Protein AF-A0A4R3G1M3-F1 (afdb_monomer)

pLDDT: mean 77.94, std 16.9, range [40.97, 98.38]

Solvent-accessible surface area (backbone atoms only — not comparable to full-atom values): 8478 Å² total; per-residue (Å²): 133,85,73,94,60,64,74,93,34,49,39,92,95,51,67,74,61,81,88,88,71,48,20,65,37,76,33,52,59,69,39,50,60,64,43,29,73,41,96,75,22,74,41,30,77,61,34,46,38,26,33,37,43,44,68,84,76,73,78,58,72,84,75,57,60,82,83,59,63,38,66,87,42,45,35,77,56,86,56,64,66,59,57,51,51,52,38,52,52,28,47,76,52,60,20,45,37,69,54,52,38,45,42,11,3,63,10,35,88,90,41,67,24,72,51,46,72,67,55,29,47,75,27,32,53,22,77,45,69,39,50,62,87,78,43,63,45,60,75,72,78,79,89,78,134

Mean predicted aligned error: 10.08 Å

Radius of gyration: 18.19 Å; Cα contacts (8 Å, |Δi|>4): 211; chains: 1; bounding box: 56×34×42 Å

Structure (mmCIF, N/CA/C/O backbone):
data_AF-A0A4R3G1M3-F1
#
_entry.id   AF-A0A4R3G1M3-F1
#
loop_
_atom_site.group_PDB
_atom_site.id
_atom_site.type_symbol
_atom_site.label_atom_id
_atom_site.label_alt_id
_atom_site.label_comp_id
_atom_site.label_asym_id
_atom_site.label_entity_id
_atom_site.label_seq_id
_atom_site.pdbx_PDB_ins_code
_atom_site.Cartn_x
_atom_site.Cartn_y
_atom_site.Cartn_z
_atom_site.occupancy
_atom_site.B_iso_or_equiv
_atom_site.auth_seq_id
_atom_site.auth_comp_id
_atom_site.auth_asym_id
_atom_site.auth_atom_id
_atom_site.pdbx_PDB_model_num
ATOM 1 N N . MET A 1 1 ? -23.799 14.923 -13.498 1.00 46.97 1 MET A N 1
ATOM 2 C CA . MET A 1 1 ? -22.856 14.636 -12.396 1.00 46.97 1 MET A CA 1
ATOM 3 C C . MET A 1 1 ? -23.577 13.695 -11.441 1.00 46.97 1 MET A C 1
ATOM 5 O O . MET A 1 1 ? -24.643 14.071 -10.975 1.00 46.97 1 MET A O 1
ATOM 9 N N . MET A 1 2 ? -23.104 12.456 -11.259 1.00 51.66 2 MET A N 1
ATOM 10 C CA . MET A 1 2 ? -23.705 11.521 -10.291 1.00 51.66 2 MET A CA 1
ATOM 11 C C . MET A 1 2 ? -23.488 12.069 -8.881 1.00 51.66 2 MET A C 1
ATOM 13 O O . MET A 1 2 ? -22.391 12.523 -8.573 1.00 51.66 2 MET A O 1
ATOM 17 N N . GLN A 1 3 ? -24.525 12.052 -8.047 1.00 59.56 3 GLN A N 1
ATOM 18 C CA . GLN A 1 3 ? -24.411 12.393 -6.634 1.00 59.56 3 GLN A CA 1
ATOM 19 C C . GLN A 1 3 ? -23.859 11.158 -5.903 1.00 59.56 3 GLN A C 1
ATOM 21 O O . GLN A 1 3 ? -24.592 10.184 -5.762 1.00 59.56 3 GLN A O 1
ATOM 26 N N . PRO A 1 4 ? -22.591 11.154 -5.442 1.00 63.00 4 PRO A N 1
ATOM 27 C CA . PRO A 1 4 ? -21.973 9.964 -4.842 1.00 63.00 4 PRO A CA 1
ATOM 28 C C . PRO A 1 4 ? -22.506 9.659 -3.432 1.00 63.00 4 PRO A C 1
ATOM 30 O O . PRO A 1 4 ? -22.091 8.698 -2.796 1.00 63.00 4 PRO A O 1
ATOM 33 N N . ARG A 1 5 ? -23.402 10.507 -2.918 1.00 66.12 5 ARG A N 1
ATOM 34 C CA . ARG A 1 5 ? -24.018 10.403 -1.596 1.00 66.12 5 ARG A CA 1
ATOM 35 C C . ARG A 1 5 ? -25.438 9.867 -1.757 1.00 66.12 5 ARG A C 1
ATOM 37 O O . ARG A 1 5 ? -26.193 10.450 -2.532 1.00 66.12 5 ARG A O 1
ATOM 44 N N . CYS A 1 6 ? -25.805 8.848 -0.978 1.00 67.50 6 CYS A N 1
ATOM 45 C CA . CYS A 1 6 ? -27.189 8.380 -0.820 1.00 67.50 6 CYS A CA 1
ATOM 46 C C . CYS A 1 6 ? -28.095 9.574 -0.453 1.00 67.50 6 CYS A C 1
ATOM 48 O O . CYS A 1 6 ? -27.927 10.119 0.645 1.00 67.50 6 CYS A O 1
ATOM 50 N N . PRO A 1 7 ? -28.977 10.040 -1.363 1.00 69.44 7 PRO A N 1
ATOM 51 C CA . PRO A 1 7 ? -29.785 11.245 -1.159 1.00 69.44 7 PRO A CA 1
ATOM 52 C C . PRO A 1 7 ? -30.624 11.203 0.122 1.00 69.44 7 PRO A C 1
ATOM 54 O O . PRO A 1 7 ? -30.772 12.219 0.797 1.00 69.44 7 PRO A O 1
ATOM 57 N N . GLU 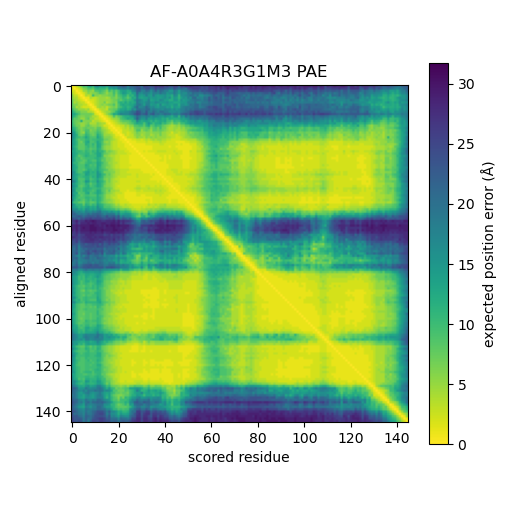A 1 8 ? -31.088 10.014 0.498 1.00 70.50 8 GLU A N 1
ATOM 58 C CA . GLU A 1 8 ? -31.923 9.730 1.666 1.00 70.50 8 GLU A CA 1
ATOM 59 C C . GLU A 1 8 ? -31.163 9.894 2.992 1.00 70.50 8 GLU A C 1
ATOM 61 O O . GLU A 1 8 ? -31.769 10.066 4.049 1.00 70.50 8 GLU A O 1
ATOM 66 N N . LYS A 1 9 ? -29.826 9.854 2.950 1.00 65.94 9 LYS A N 1
ATOM 67 C CA . LYS A 1 9 ? -28.936 9.954 4.119 1.00 65.94 9 LYS A CA 1
ATOM 68 C C . LYS A 1 9 ? -28.139 11.255 4.163 1.00 65.94 9 LYS A C 1
ATOM 70 O O . LYS A 1 9 ? -27.245 11.422 4.996 1.00 65.94 9 LYS A O 1
ATOM 75 N N . ILE A 1 10 ? -28.433 12.198 3.270 1.00 69.75 10 ILE A N 1
ATOM 76 C CA . ILE A 1 10 ? -27.868 13.544 3.349 1.00 69.75 10 ILE A CA 1
ATOM 77 C C . ILE A 1 10 ? -28.581 14.283 4.476 1.00 69.75 10 ILE A C 1
ATOM 79 O O . ILE A 1 10 ? -29.729 14.701 4.332 1.00 69.75 10 ILE A O 1
ATOM 83 N N . ALA A 1 11 ? -27.890 14.476 5.603 1.00 69.50 11 ALA A N 1
ATOM 84 C CA . ALA A 1 11 ? -28.380 15.376 6.636 1.00 69.50 11 ALA A CA 1
ATOM 85 C C . ALA A 1 11 ? -28.601 16.771 6.033 1.00 69.50 11 ALA A C 1
ATOM 87 O O . ALA A 1 11 ? -27.815 17.228 5.196 1.00 69.50 11 ALA A O 1
ATOM 88 N N . LYS A 1 12 ? -29.670 17.455 6.452 1.00 65.00 12 LYS A N 1
ATOM 89 C CA . LYS A 1 12 ? -30.047 18.784 5.954 1.00 65.00 12 LYS A CA 1
ATOM 90 C C . LYS A 1 12 ? -28.868 19.752 6.170 1.00 65.00 12 LYS A C 1
ATOM 92 O O . LYS A 1 12 ? -28.619 20.171 7.293 1.00 65.00 12 LYS A O 1
ATOM 97 N N . ALA A 1 13 ? -28.122 20.039 5.099 1.00 65.56 13 ALA A N 1
ATOM 98 C CA 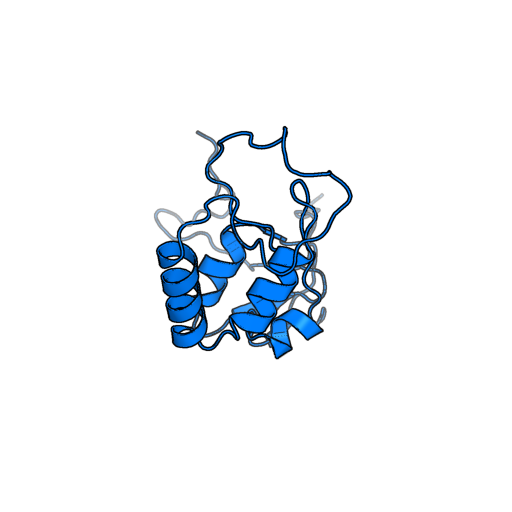. ALA A 1 13 ? -26.865 20.803 5.098 1.00 65.56 13 ALA A CA 1
ATOM 99 C C . ALA A 1 13 ? -25.682 20.200 5.903 1.00 65.56 13 ALA A C 1
ATOM 101 O O . ALA A 1 13 ? -24.803 20.937 6.340 1.00 65.56 13 ALA A O 1
ATOM 102 N N . GLY A 1 14 ? -25.627 18.874 6.078 1.00 69.75 14 GLY A N 1
ATOM 103 C CA . GLY A 1 14 ? -24.601 18.195 6.881 1.00 69.75 14 GLY A CA 1
ATOM 104 C C . GLY A 1 14 ? -23.894 17.027 6.178 1.00 69.75 14 GLY A C 1
ATOM 105 O O . GLY A 1 14 ? -24.188 16.718 5.013 1.00 69.75 14 GLY A O 1
ATOM 106 N N . PRO A 1 15 ? -22.945 16.365 6.869 1.00 71.19 15 PRO A N 1
ATOM 107 C CA . PRO A 1 15 ? -22.323 15.132 6.392 1.00 71.19 15 PRO A CA 1
ATOM 108 C C . PRO A 1 15 ? -23.372 14.032 6.186 1.00 71.19 15 PRO A C 1
ATOM 110 O O . PRO A 1 15 ? -24.484 14.096 6.712 1.00 71.19 15 PRO A O 1
ATOM 113 N N . SER A 1 16 ? -23.045 13.036 5.363 1.00 71.00 16 SER A N 1
ATOM 114 C CA . SER A 1 16 ? -23.903 11.855 5.247 1.00 71.00 16 SER A CA 1
ATOM 115 C C . SER A 1 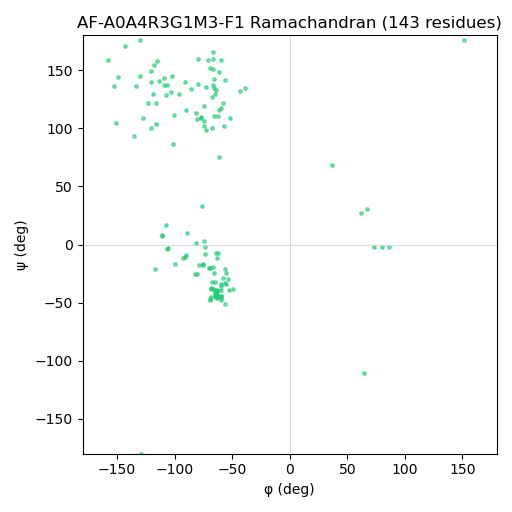16 ? -23.881 11.098 6.570 1.00 71.00 16 SER A C 1
ATOM 117 O O . SER A 1 16 ? -22.817 10.955 7.168 1.00 71.00 16 SER A O 1
ATOM 119 N N . THR A 1 17 ? -25.043 10.640 7.027 1.00 70.50 17 THR A N 1
ATOM 120 C CA . THR A 1 17 ? -25.162 9.816 8.235 1.00 70.50 17 THR A CA 1
ATOM 121 C C . THR A 1 17 ? -25.349 8.350 7.853 1.00 70.50 17 THR A C 1
ATOM 123 O O . THR A 1 17 ? -25.976 8.038 6.843 1.00 70.50 17 THR A O 1
ATOM 126 N N . GLY A 1 18 ? -24.796 7.437 8.645 1.00 71.00 18 GLY A N 1
ATOM 127 C CA . GLY A 1 18 ? -24.873 6.000 8.393 1.00 71.00 18 GLY A CA 1
ATOM 128 C C . GLY A 1 18 ? -23.671 5.258 8.962 1.00 71.00 18 GLY A C 1
ATOM 129 O O . GLY A 1 18 ? -22.746 5.878 9.487 1.00 71.00 18 GLY A O 1
ATOM 130 N N . GLU A 1 19 ? -23.704 3.937 8.845 1.00 69.25 19 GLU A N 1
ATOM 131 C CA . GLU A 1 19 ? -22.564 3.072 9.135 1.00 69.25 19 GLU A CA 1
ATOM 132 C C . GLU A 1 19 ? -21.743 2.872 7.855 1.00 69.25 19 GLU A C 1
ATOM 134 O O . GLU A 1 19 ? -22.289 2.775 6.752 1.00 69.25 19 GLU A O 1
ATOM 139 N N . VAL A 1 20 ? -20.417 2.882 7.989 1.00 70.25 20 VAL A N 1
ATOM 140 C CA . VAL A 1 20 ? -19.496 2.604 6.883 1.00 70.25 20 VAL A CA 1
ATOM 141 C C . VAL A 1 20 ? -19.112 1.137 6.968 1.00 70.25 20 VAL A C 1
ATOM 143 O O . VAL A 1 20 ? -18.689 0.684 8.026 1.00 70.25 20 VAL A O 1
ATOM 146 N N . HIS A 1 21 ? -19.237 0.434 5.844 1.00 73.69 21 HIS A N 1
ATOM 147 C CA . HIS A 1 21 ? -18.798 -0.948 5.698 1.00 73.69 21 HIS A CA 1
ATOM 148 C C . HIS A 1 21 ? -17.731 -1.025 4.600 1.00 73.69 21 HIS A C 1
ATOM 150 O O . HIS A 1 21 ? -17.923 -0.526 3.492 1.00 73.69 21 HIS A O 1
ATOM 156 N N . SER A 1 22 ? -16.606 -1.655 4.908 1.00 77.25 22 SER A N 1
ATOM 157 C CA . SER A 1 22 ? -15.431 -1.840 4.062 1.00 77.25 22 SER A CA 1
ATOM 158 C C . SER A 1 22 ? -15.297 -3.277 3.561 1.00 77.25 22 SER A C 1
ATOM 160 O O . SER A 1 22 ? -14.435 -3.574 2.731 1.00 77.25 22 SER A O 1
ATOM 162 N N . GLY A 1 23 ? -16.173 -4.188 3.995 1.00 80.75 23 GLY A N 1
ATOM 163 C CA . GLY A 1 23 ? -16.164 -5.542 3.468 1.00 80.75 23 GLY A CA 1
ATOM 164 C C . GLY A 1 23 ? -16.572 -5.600 2.000 1.00 80.75 23 GLY A C 1
ATOM 165 O O . GLY A 1 23 ? -17.623 -5.089 1.626 1.00 80.75 23 GLY A O 1
ATOM 166 N N . GLY A 1 24 ? -15.737 -6.232 1.175 1.00 80.06 24 GLY A N 1
ATOM 167 C CA . GLY A 1 24 ? -15.864 -6.214 -0.285 1.00 80.06 24 GLY A CA 1
ATOM 168 C C . GLY A 1 24 ? -15.323 -4.941 -0.951 1.00 80.06 24 GLY A C 1
ATOM 169 O O . GLY A 1 24 ? -15.317 -4.863 -2.179 1.00 80.06 24 GLY A O 1
ATOM 170 N N . ALA A 1 25 ? -14.838 -3.957 -0.182 1.00 86.69 25 ALA A N 1
ATOM 171 C CA . ALA A 1 25 ? -14.209 -2.764 -0.742 1.00 86.69 25 ALA A CA 1
ATOM 172 C C . ALA A 1 25 ? -12.894 -3.104 -1.457 1.00 86.69 25 ALA A C 1
ATOM 174 O O . ALA A 1 25 ? -12.261 -4.129 -1.191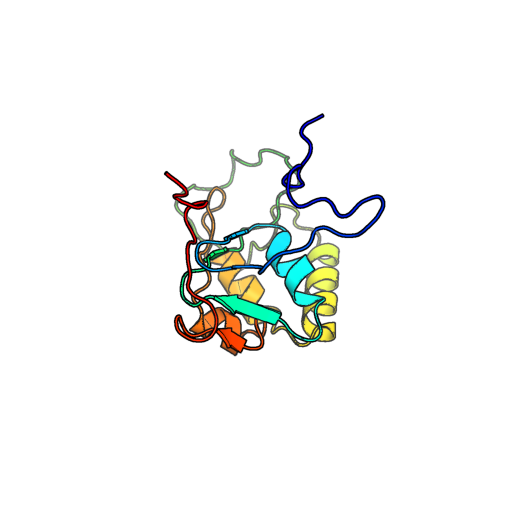 1.00 86.69 25 ALA A O 1
ATOM 175 N N . TYR A 1 26 ? -12.452 -2.213 -2.343 1.00 90.94 26 TYR A N 1
ATOM 176 C CA . TYR A 1 26 ? -11.190 -2.358 -3.058 1.00 90.94 26 TYR A CA 1
ATOM 177 C C . TYR A 1 26 ? -10.338 -1.089 -2.987 1.00 90.94 26 TYR A C 1
ATOM 179 O O . TYR A 1 26 ? -10.847 0.030 -3.021 1.00 90.94 26 TYR A O 1
ATOM 187 N N . CYS A 1 27 ? -9.023 -1.275 -2.929 1.00 94.19 27 CYS A N 1
ATOM 188 C CA . CYS A 1 27 ? -8.018 -0.224 -2.945 1.00 94.19 27 CYS A CA 1
ATOM 189 C C . CYS A 1 27 ? -6.886 -0.625 -3.896 1.00 94.19 27 CYS A C 1
ATOM 191 O O . CYS A 1 27 ? -5.958 -1.344 -3.524 1.00 94.19 27 CYS A O 1
ATOM 193 N N . PHE A 1 28 ? -6.994 -0.190 -5.155 1.00 94.25 28 PHE A N 1
ATOM 194 C CA . PHE A 1 28 ? -6.093 -0.587 -6.241 1.00 94.25 28 PHE A CA 1
ATOM 195 C C . PHE A 1 28 ? -5.271 0.578 -6.802 1.00 94.25 28 PHE A C 1
ATOM 197 O O . PHE A 1 28 ? -5.685 1.739 -6.734 1.00 94.25 28 PHE A O 1
ATOM 204 N N . SER A 1 29 ? -4.140 0.253 -7.435 1.00 91.44 29 SER A N 1
ATOM 205 C CA . SER A 1 29 ? -3.302 1.191 -8.196 1.00 91.44 29 SER A CA 1
ATOM 206 C C . SER A 1 29 ? -2.690 2.290 -7.323 1.00 91.44 29 SER A C 1
ATOM 208 O O . SER A 1 29 ? -1.827 1.995 -6.505 1.00 91.44 29 SER A O 1
ATOM 210 N N . ALA A 1 30 ? -3.121 3.544 -7.463 1.00 90.19 30 ALA A N 1
ATOM 211 C CA . ALA A 1 30 ? -2.648 4.652 -6.638 1.00 90.19 30 ALA A CA 1
ATOM 212 C C . ALA A 1 30 ? -3.246 4.637 -5.216 1.00 90.19 30 ALA A C 1
ATOM 214 O O . ALA A 1 30 ? -2.718 5.285 -4.315 1.00 90.19 30 ALA A O 1
ATOM 215 N N . CYS A 1 31 ? -4.344 3.903 -4.994 1.00 95.50 31 CYS A N 1
ATOM 216 C CA . CYS A 1 31 ? -5.042 3.899 -3.708 1.00 95.50 31 CYS A CA 1
ATOM 217 C C . CYS A 1 31 ? -4.169 3.429 -2.528 1.00 95.50 31 CYS A C 1
ATOM 219 O O . CYS A 1 31 ? -4.186 4.112 -1.507 1.00 95.50 31 CYS A O 1
ATOM 221 N N . PRO A 1 32 ? -3.370 2.344 -2.625 1.00 95.81 32 PRO A N 1
ATOM 222 C CA . PRO A 1 32 ? -2.494 1.924 -1.531 1.00 95.81 32 PRO A CA 1
ATOM 223 C C . PRO A 1 32 ? -1.485 2.991 -1.092 1.00 95.81 32 PRO A C 1
ATOM 225 O O . PRO A 1 32 ? -1.147 3.044 0.087 1.00 95.81 32 PRO A O 1
ATOM 228 N N . PHE A 1 33 ? -1.058 3.880 -1.995 1.00 94.12 33 PHE A N 1
ATOM 229 C CA . PHE A 1 33 ? -0.224 5.024 -1.625 1.00 94.12 33 PHE A CA 1
ATOM 230 C C . PHE A 1 33 ? -1.028 6.032 -0.802 1.00 94.12 33 PHE A C 1
ATOM 232 O O . PHE A 1 33 ? -0.604 6.394 0.283 1.00 94.12 33 PHE A O 1
ATOM 239 N N . ALA A 1 34 ? -2.237 6.406 -1.229 1.00 95.62 34 ALA A N 1
ATOM 240 C CA . ALA A 1 34 ? -3.103 7.272 -0.422 1.00 95.62 34 ALA A CA 1
ATOM 241 C C . ALA A 1 34 ? -3.445 6.656 0.951 1.00 95.62 34 ALA A C 1
ATOM 243 O O . ALA A 1 34 ? -3.454 7.358 1.961 1.00 95.62 34 ALA A O 1
ATOM 244 N N . LEU A 1 35 ? -3.684 5.340 0.995 1.00 95.12 35 LEU A N 1
ATOM 245 C CA . LEU A 1 35 ? -3.924 4.593 2.228 1.00 95.12 35 LEU A CA 1
ATOM 246 C C . LEU A 1 35 ? -2.712 4.644 3.166 1.00 95.12 35 LEU A C 1
ATOM 248 O O . LEU A 1 35 ? -2.898 4.809 4.370 1.00 95.12 35 LEU A O 1
ATOM 252 N N . ALA A 1 36 ? -1.488 4.553 2.630 1.00 96.81 36 ALA A N 1
ATOM 253 C CA . ALA A 1 36 ? -0.252 4.635 3.409 1.00 96.81 36 ALA A CA 1
ATOM 254 C C . ALA A 1 36 ? -0.163 5.934 4.226 1.00 96.81 36 ALA A C 1
ATOM 256 O O . ALA A 1 36 ? 0.307 5.889 5.358 1.00 96.81 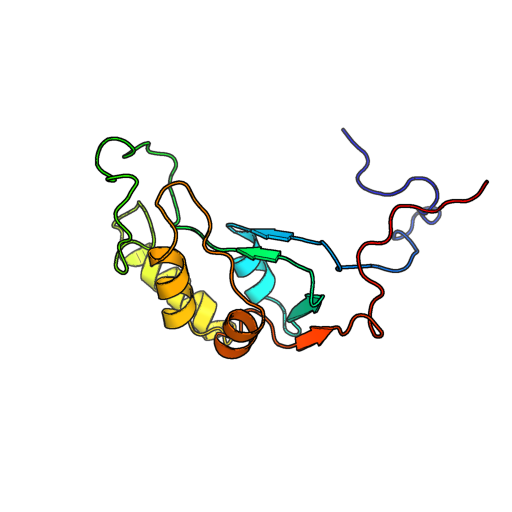36 ALA A O 1
ATOM 257 N N . GLY A 1 37 ? -0.707 7.044 3.717 1.00 95.44 37 GLY A N 1
ATOM 258 C CA . GLY A 1 37 ? -0.768 8.333 4.417 1.00 95.44 37 GLY A CA 1
ATOM 259 C C . GLY A 1 37 ? -1.593 8.358 5.713 1.00 95.44 37 GLY A C 1
ATOM 260 O O . GLY A 1 37 ? -1.551 9.343 6.450 1.00 95.44 37 GLY A O 1
ATOM 261 N N . GLY A 1 38 ? -2.373 7.313 6.004 1.00 94.12 38 GLY A N 1
ATOM 262 C CA . GLY A 1 38 ? -3.186 7.231 7.215 1.00 94.12 38 GLY A CA 1
ATOM 263 C C . GLY A 1 38 ? -2.388 6.823 8.458 1.00 94.12 38 GLY A C 1
ATOM 264 O O . GLY A 1 38 ? -1.616 5.870 8.426 1.00 94.12 38 GLY A O 1
ATOM 265 N N . ALA A 1 39 ? -2.658 7.471 9.598 1.00 90.69 39 ALA A N 1
ATOM 266 C CA . ALA A 1 39 ? -2.112 7.055 10.899 1.00 90.69 39 ALA A CA 1
ATOM 267 C C . ALA A 1 39 ? -2.685 5.705 11.379 1.00 90.69 39 ALA A C 1
ATOM 269 O O . ALA A 1 39 ? -2.010 4.919 12.040 1.00 90.69 39 ALA A O 1
ATOM 270 N N . VAL A 1 40 ? -3.946 5.425 11.033 1.00 90.69 40 VAL A N 1
ATOM 271 C CA . VAL A 1 40 ? -4.595 4.124 11.224 1.00 90.69 40 VAL A CA 1
ATOM 272 C C . VAL A 1 40 ? -5.089 3.655 9.865 1.00 90.69 40 VAL A C 1
ATOM 274 O O . VAL A 1 40 ? -5.889 4.337 9.228 1.00 90.69 40 VAL A O 1
ATOM 277 N N . ARG A 1 41 ? -4.622 2.484 9.435 1.00 93.00 41 ARG A N 1
ATOM 278 C CA . ARG A 1 41 ? -4.894 1.918 8.112 1.00 93.00 41 ARG A CA 1
ATOM 279 C C . ARG A 1 41 ? -5.591 0.590 8.319 1.00 93.00 41 ARG A C 1
ATOM 281 O O . ARG A 1 41 ? -4.960 -0.391 8.703 1.00 93.00 41 ARG A O 1
ATOM 288 N N . ALA A 1 42 ? -6.905 0.587 8.172 1.00 89.81 42 ALA A N 1
ATOM 289 C CA . ALA A 1 42 ? -7.721 -0.575 8.471 1.00 89.81 42 ALA A CA 1
ATOM 290 C C . ALA A 1 42 ? -8.350 -1.131 7.197 1.00 89.81 42 ALA A C 1
ATOM 292 O O . ALA A 1 42 ? -8.779 -0.368 6.335 1.00 89.81 42 ALA A O 1
ATOM 293 N N . ALA A 1 43 ? -8.405 -2.453 7.107 1.00 90.19 43 ALA A N 1
ATOM 294 C CA . ALA A 1 43 ? -9.011 -3.161 5.992 1.00 90.19 43 ALA A CA 1
ATOM 295 C C . ALA A 1 43 ? -9.916 -4.280 6.512 1.00 90.19 43 ALA A C 1
ATOM 297 O O . ALA A 1 43 ? -9.535 -5.018 7.425 1.00 90.19 43 ALA A O 1
ATOM 298 N N . ALA A 1 44 ? -11.105 -4.440 5.936 1.00 87.88 44 ALA A N 1
ATOM 299 C CA . ALA A 1 44 ? -11.896 -5.641 6.174 1.00 87.88 44 ALA A CA 1
ATOM 300 C C . ALA A 1 44 ? -11.149 -6.884 5.687 1.00 87.88 44 ALA A C 1
ATOM 302 O O . ALA A 1 44 ? -10.458 -6.844 4.666 1.00 87.88 44 ALA A O 1
ATOM 303 N N . VAL A 1 45 ? -11.368 -8.017 6.357 1.00 85.25 45 VAL A N 1
ATOM 304 C CA . VAL A 1 45 ? -10.804 -9.317 5.952 1.00 85.25 45 VAL A CA 1
ATOM 305 C C . VAL A 1 45 ? -11.109 -9.705 4.502 1.00 85.25 45 VAL A C 1
ATOM 307 O O . VAL A 1 45 ? -10.302 -10.399 3.889 1.00 85.25 45 VAL A O 1
ATOM 310 N N . ASN A 1 46 ? -12.240 -9.256 3.955 1.00 84.31 46 ASN A N 1
ATOM 311 C CA . ASN A 1 46 ? -12.681 -9.507 2.581 1.00 84.31 46 ASN A CA 1
ATOM 312 C C . ASN A 1 46 ? -12.585 -8.267 1.673 1.00 84.31 46 ASN A C 1
ATOM 314 O O . ASN A 1 46 ? -13.221 -8.232 0.620 1.00 84.31 46 ASN A O 1
ATOM 318 N N . SER A 1 47 ? -11.838 -7.240 2.077 1.00 89.06 47 SER A N 1
ATOM 319 C CA . SER A 1 47 ? -11.457 -6.154 1.170 1.00 89.06 47 SER A CA 1
ATOM 320 C C . SER A 1 47 ? -10.278 -6.578 0.288 1.00 89.06 47 SER A C 1
ATOM 322 O O . SER A 1 47 ? -9.563 -7.533 0.593 1.00 89.06 47 SER A O 1
ATOM 324 N N . SER A 1 48 ? -10.087 -5.892 -0.836 1.00 92.56 48 SER A N 1
ATOM 325 C CA . SER A 1 48 ? -9.008 -6.177 -1.784 1.00 92.56 48 SER A CA 1
ATOM 326 C C . SER A 1 48 ? -8.041 -5.004 -1.880 1.00 92.56 48 SER A C 1
ATOM 328 O O . SER A 1 48 ? -8.432 -3.907 -2.264 1.00 92.56 48 SER A O 1
ATOM 330 N N . ILE A 1 49 ? -6.763 -5.240 -1.595 1.00 96.00 49 ILE A N 1
ATOM 331 C CA . ILE A 1 49 ? -5.681 -4.272 -1.806 1.00 96.00 49 ILE A CA 1
ATOM 332 C C . ILE A 1 49 ? -4.826 -4.770 -2.968 1.00 96.00 49 ILE A C 1
ATOM 334 O O . ILE A 1 49 ? -4.551 -5.964 -3.069 1.00 96.00 49 ILE A O 1
ATOM 338 N N . GLY A 1 50 ? -4.419 -3.877 -3.866 1.00 95.69 50 GLY A N 1
ATOM 339 C CA . GLY A 1 50 ? -3.671 -4.281 -5.052 1.00 95.69 50 GLY A CA 1
ATOM 340 C C . GLY A 1 50 ? -2.760 -3.197 -5.600 1.00 95.69 50 GLY A C 1
ATOM 341 O O . GLY A 1 50 ? -3.158 -2.039 -5.729 1.00 95.69 50 GLY A O 1
ATOM 342 N N . VAL A 1 51 ? -1.547 -3.597 -5.964 1.00 93.94 51 VAL A N 1
ATOM 343 C CA . VAL A 1 51 ? -0.527 -2.736 -6.572 1.00 93.94 51 VAL A CA 1
ATOM 344 C C . VAL A 1 51 ? -0.184 -3.238 -7.972 1.00 93.94 51 VAL A C 1
ATOM 346 O O . VAL A 1 51 ? -0.359 -4.413 -8.281 1.00 93.94 51 VAL A O 1
ATOM 349 N N . HIS A 1 52 ? 0.284 -2.346 -8.837 1.00 89.69 52 HIS A N 1
ATOM 350 C CA . HIS A 1 52 ? 0.862 -2.685 -10.141 1.00 89.69 52 HIS A CA 1
ATOM 351 C C . HIS A 1 52 ? 2.022 -1.732 -10.431 1.00 89.69 52 HIS A C 1
ATOM 353 O O . HIS A 1 52 ? 2.235 -0.777 -9.680 1.00 89.69 52 HIS A O 1
ATOM 359 N N . GLN A 1 53 ? 2.776 -2.008 -11.489 1.00 83.56 53 GLN A N 1
ATOM 360 C CA . GLN A 1 53 ? 3.891 -1.167 -11.922 1.00 83.56 53 GLN A CA 1
ATOM 361 C C . GLN A 1 53 ? 3.386 0.216 -12.361 1.00 83.56 53 GLN A C 1
ATOM 363 O O . GLN A 1 53 ? 2.443 0.329 -13.139 1.00 83.56 53 GLN A O 1
ATOM 368 N N . ILE A 1 54 ? 4.018 1.297 -11.905 1.00 80.44 54 ILE A N 1
ATOM 369 C CA . ILE A 1 54 ? 3.603 2.650 -12.297 1.00 80.44 54 ILE A CA 1
ATOM 370 C C . ILE A 1 54 ? 3.822 2.833 -13.800 1.00 80.44 54 ILE A C 1
ATOM 372 O O . ILE A 1 54 ? 4.904 2.579 -14.306 1.00 80.44 54 ILE A O 1
ATOM 376 N N . THR A 1 55 ? 2.813 3.297 -14.534 1.00 70.06 55 THR A N 1
ATOM 377 C CA . THR A 1 55 ? 2.950 3.583 -15.966 1.00 70.06 55 THR A CA 1
ATOM 378 C C . THR A 1 55 ? 2.650 5.043 -16.267 1.00 70.06 55 THR A C 1
ATOM 380 O O . THR A 1 55 ? 1.723 5.625 -15.705 1.00 70.06 55 THR A O 1
ATOM 383 N N . ASN A 1 56 ? 3.424 5.648 -17.168 1.00 63.09 56 ASN A N 1
ATOM 384 C CA . ASN A 1 56 ? 3.203 7.012 -17.660 1.00 63.09 56 ASN A CA 1
ATOM 385 C C . ASN A 1 56 ? 2.276 7.059 -18.892 1.00 63.09 56 ASN A C 1
ATOM 387 O O . ASN A 1 56 ? 2.163 8.095 -19.547 1.00 63.09 56 ASN A O 1
ATOM 391 N N . GLY A 1 57 ? 1.630 5.942 -19.239 1.00 54.78 57 GLY A N 1
ATOM 392 C CA . GLY A 1 57 ? 0.736 5.861 -20.391 1.00 54.78 57 GLY A CA 1
ATOM 393 C C . GLY A 1 57 ? 1.450 5.855 -21.745 1.00 54.78 57 GLY A C 1
ATOM 394 O O . GLY A 1 57 ? 0.773 5.685 -22.763 1.00 54.78 57 GLY A O 1
ATOM 395 N N . LEU A 1 58 ? 2.790 5.959 -21.799 1.00 52.50 58 LEU A N 1
ATOM 396 C CA . LEU A 1 58 ? 3.500 5.467 -22.972 1.00 52.50 58 LEU A CA 1
ATOM 397 C C . LEU A 1 58 ? 3.313 3.958 -22.985 1.00 52.50 58 LEU A C 1
ATOM 399 O O . LEU A 1 58 ? 3.847 3.225 -22.156 1.00 52.50 58 LEU A O 1
ATOM 403 N N . LEU A 1 59 ? 2.536 3.513 -23.963 1.00 47.28 59 LEU A N 1
ATOM 404 C CA . LEU A 1 59 ? 2.460 2.135 -24.397 1.00 47.28 59 LEU A CA 1
ATOM 405 C C . LEU A 1 59 ? 3.847 1.705 -24.898 1.00 47.28 59 LEU A C 1
ATOM 407 O O . LEU A 1 59 ? 4.067 1.505 -26.088 1.00 47.28 59 LEU A O 1
ATOM 411 N N . VAL A 1 60 ? 4.779 1.454 -23.981 1.00 47.19 60 VAL A N 1
ATOM 412 C CA . VAL A 1 60 ? 5.879 0.519 -24.224 1.00 47.19 60 VAL A CA 1
ATOM 413 C C . VAL A 1 60 ? 5.342 -0.919 -24.106 1.00 47.19 60 VAL A C 1
ATOM 415 O O . VAL A 1 60 ? 6.038 -1.854 -23.730 1.00 47.19 60 VAL A O 1
ATOM 418 N N . THR A 1 61 ? 4.081 -1.133 -24.501 1.00 46.12 61 THR A N 1
ATOM 419 C CA . THR A 1 61 ? 3.470 -2.448 -24.711 1.00 46.12 61 THR A CA 1
ATOM 420 C C . THR A 1 61 ? 4.164 -3.236 -25.817 1.00 46.12 61 THR A C 1
ATOM 422 O O . THR A 1 61 ? 3.853 -4.404 -26.008 1.00 46.12 61 THR A O 1
ATOM 425 N N . SER A 1 62 ? 5.105 -2.625 -26.544 1.00 43.59 62 SER A N 1
ATOM 426 C CA . SER A 1 62 ? 5.931 -3.307 -27.538 1.00 43.59 62 SER A CA 1
ATOM 427 C C . SER A 1 62 ? 7.243 -3.891 -26.984 1.00 43.59 62 SER A C 1
ATOM 429 O O . SER A 1 62 ? 7.905 -4.602 -27.736 1.00 43.59 62 SER A O 1
ATOM 431 N N . LEU A 1 63 ? 7.641 -3.613 -25.730 1.00 48.78 63 LEU A N 1
ATOM 432 C CA . LEU A 1 63 ? 8.863 -4.189 -25.124 1.00 48.78 63 LEU A CA 1
ATOM 433 C C . LEU A 1 63 ? 8.592 -5.079 -23.903 1.00 48.78 63 LEU A C 1
ATOM 435 O O . LEU A 1 63 ? 9.418 -5.930 -23.578 1.00 48.78 63 LEU A O 1
ATOM 439 N N . ALA A 1 64 ? 7.438 -4.935 -23.252 1.00 50.94 64 ALA A N 1
ATOM 440 C CA . ALA A 1 64 ? 7.051 -5.809 -22.154 1.00 50.94 64 ALA A CA 1
ATOM 441 C C . ALA A 1 64 ? 6.562 -7.162 -22.697 1.00 50.94 64 A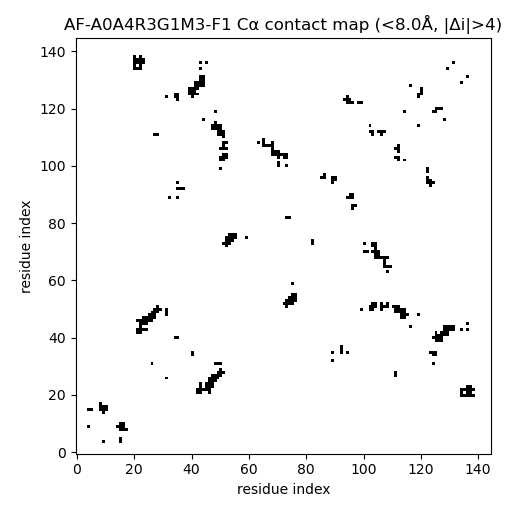LA A C 1
ATOM 443 O O . ALA A 1 64 ? 5.476 -7.256 -23.269 1.00 50.94 64 ALA A O 1
ATOM 444 N N . ASN A 1 65 ? 7.344 -8.226 -22.499 1.00 52.59 65 ASN A N 1
ATOM 445 C CA . ASN A 1 65 ? 6.838 -9.589 -22.652 1.00 52.59 65 ASN A CA 1
ATOM 446 C C . ASN A 1 65 ? 5.702 -9.787 -21.627 1.00 52.59 65 ASN A C 1
ATOM 448 O O . ASN A 1 65 ? 5.984 -9.773 -20.429 1.00 52.59 65 ASN A O 1
ATOM 452 N N . PRO A 1 66 ? 4.442 -10.019 -22.042 1.00 52.66 66 PRO A N 1
ATOM 453 C CA . PRO A 1 66 ? 3.283 -10.039 -21.136 1.00 52.66 66 PRO A CA 1
ATOM 454 C C . PRO A 1 66 ? 3.321 -11.161 -20.078 1.00 52.66 66 PRO A C 1
ATOM 456 O O . PRO A 1 66 ? 2.490 -11.191 -19.176 1.00 52.66 66 PRO A O 1
ATOM 459 N N . GLY A 1 67 ? 4.287 -12.083 -20.169 1.00 52.72 67 GLY A N 1
ATOM 460 C CA . GLY A 1 67 ? 4.517 -13.152 -19.196 1.00 52.72 67 GLY A CA 1
ATOM 461 C C . GLY A 1 67 ? 5.732 -12.972 -18.277 1.00 52.72 67 GLY A C 1
ATOM 462 O O . GLY A 1 67 ? 5.951 -13.837 -17.430 1.00 52.72 67 GLY A O 1
ATOM 463 N N . HIS A 1 68 ? 6.541 -11.914 -18.426 1.00 53.84 68 HIS A N 1
ATOM 464 C CA . HIS A 1 68 ? 7.766 -11.752 -17.638 1.00 53.84 68 HIS A CA 1
ATOM 465 C C . HIS A 1 68 ? 7.542 -10.778 -16.476 1.00 53.84 68 HIS A C 1
ATOM 467 O O . HIS A 1 68 ? 7.348 -9.584 -16.683 1.00 53.84 68 HIS A O 1
ATOM 473 N N . ARG A 1 69 ? 7.564 -11.301 -15.246 1.00 59.31 69 ARG A N 1
ATOM 474 C CA . ARG A 1 69 ? 7.646 -10.480 -14.029 1.00 59.31 69 ARG A CA 1
ATOM 475 C C . ARG A 1 69 ? 9.058 -9.925 -13.920 1.00 59.31 69 ARG A C 1
ATOM 477 O O . ARG A 1 69 ? 10.016 -10.674 -14.110 1.00 59.31 69 ARG A O 1
ATOM 484 N N . ASN A 1 70 ? 9.183 -8.646 -13.605 1.00 63.19 70 ASN A N 1
ATOM 485 C CA . ASN A 1 70 ? 10.473 -8.002 -13.432 1.00 63.19 70 ASN A CA 1
ATOM 486 C C . ASN A 1 70 ? 10.486 -7.302 -12.075 1.00 63.19 70 ASN A C 1
ATOM 488 O O . ASN A 1 70 ? 9.794 -6.308 -11.874 1.00 63.19 70 ASN A O 1
ATOM 492 N N . LEU A 1 71 ? 11.263 -7.859 -11.144 1.00 57.59 71 LEU A N 1
ATOM 493 C CA . LEU A 1 71 ? 11.375 -7.350 -9.776 1.00 57.59 71 LEU A CA 1
ATOM 494 C C . LEU A 1 71 ? 12.043 -5.968 -9.718 1.00 57.59 71 LEU A C 1
ATOM 496 O O . LEU A 1 71 ? 11.843 -5.253 -8.742 1.00 57.59 71 LEU A O 1
ATOM 500 N N . ASP A 1 72 ? 12.767 -5.587 -10.773 1.00 58.59 72 ASP A N 1
ATOM 501 C CA . ASP A 1 72 ? 13.432 -4.288 -10.894 1.00 58.59 72 ASP A CA 1
ATOM 502 C C . ASP A 1 72 ? 12.535 -3.235 -11.576 1.00 58.59 72 ASP A C 1
ATOM 504 O O . ASP A 1 72 ? 12.844 -2.043 -11.579 1.00 58.59 72 ASP A O 1
ATOM 508 N N . GLU A 1 73 ? 11.404 -3.651 -12.154 1.00 66.50 73 GLU A N 1
ATOM 509 C CA . GLU A 1 73 ? 10.485 -2.783 -12.890 1.00 66.50 73 GLU A CA 1
ATOM 510 C C . GLU A 1 73 ? 9.286 -2.446 -12.008 1.00 66.50 73 GLU A C 1
ATOM 512 O O . GLU A 1 73 ? 8.254 -3.112 -12.011 1.00 66.50 73 GLU A O 1
ATOM 517 N N . ILE A 1 74 ? 9.446 -1.400 -11.206 1.00 70.06 74 ILE A N 1
ATOM 518 C CA . ILE A 1 74 ? 8.369 -0.814 -10.393 1.00 70.06 74 ILE A CA 1
ATOM 519 C C . ILE A 1 74 ? 7.657 0.337 -11.109 1.00 70.06 74 ILE A C 1
ATOM 521 O O . ILE A 1 74 ? 6.589 0.779 -10.685 1.00 70.06 74 ILE A O 1
ATOM 525 N N . SER A 1 75 ? 8.233 0.796 -12.218 1.00 70.38 75 SER A N 1
ATOM 526 C CA . SER A 1 75 ? 7.701 1.831 -13.088 1.00 70.38 75 SER A CA 1
ATOM 527 C C . SER A 1 75 ? 8.137 1.573 -14.532 1.00 70.38 75 SER A C 1
ATOM 529 O O . SER A 1 75 ? 9.269 1.156 -14.764 1.00 70.38 75 SER A O 1
ATOM 531 N N . THR A 1 76 ? 7.277 1.871 -15.509 1.00 62.38 76 THR A N 1
ATOM 532 C CA . THR A 1 76 ? 7.648 1.939 -16.934 1.00 62.38 76 THR A CA 1
ATOM 533 C C . THR A 1 76 ? 8.466 3.196 -17.255 1.00 62.38 76 THR A C 1
ATOM 535 O O . THR A 1 76 ? 8.935 3.359 -18.379 1.00 62.38 76 THR A O 1
ATOM 538 N N . ASP A 1 77 ? 8.593 4.118 -16.297 1.00 64.69 77 ASP A N 1
ATOM 539 C CA . ASP A 1 77 ? 9.545 5.225 -16.333 1.00 64.69 77 ASP A CA 1
ATOM 540 C C . ASP A 1 77 ? 10.865 4.778 -15.672 1.00 64.69 77 ASP A C 1
ATOM 542 O O . ASP A 1 77 ? 10.865 4.505 -14.469 1.00 64.69 77 ASP A O 1
ATOM 546 N N . PRO A 1 78 ? 11.988 4.714 -16.416 1.00 62.94 78 PRO A N 1
ATOM 547 C CA . PRO A 1 78 ? 13.285 4.292 -15.885 1.00 62.94 78 PRO A CA 1
ATOM 548 C C . PRO A 1 78 ? 13.965 5.349 -14.994 1.00 62.94 78 PRO A C 1
ATOM 550 O O . PRO A 1 78 ? 15.103 5.150 -14.569 1.00 62.94 78 PRO A O 1
ATOM 553 N N . SER A 1 79 ? 13.318 6.491 -14.736 1.00 67.44 79 SER A N 1
ATOM 554 C CA . SER A 1 79 ? 13.825 7.556 -13.872 1.00 67.44 79 SER A CA 1
ATOM 555 C C . SER A 1 79 ? 14.071 7.068 -12.432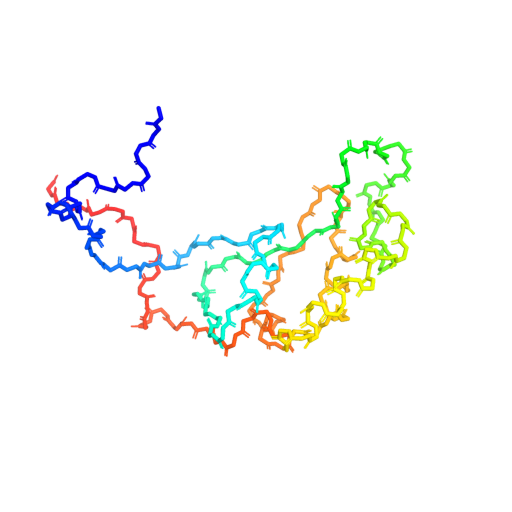 1.00 67.44 79 SER A C 1
ATOM 557 O O . SER A 1 79 ? 13.115 6.738 -11.723 1.00 67.44 79 SER A O 1
ATOM 559 N N . PRO A 1 80 ? 15.321 7.101 -11.926 1.00 74.44 80 PRO A N 1
ATOM 560 C CA . PRO A 1 80 ? 15.610 6.724 -10.540 1.00 74.44 80 PRO A CA 1
ATOM 561 C C . PRO A 1 80 ? 14.975 7.682 -9.520 1.00 74.44 80 PRO A C 1
ATOM 563 O O . PRO A 1 80 ? 14.685 7.273 -8.399 1.00 74.44 80 PRO A O 1
ATOM 566 N N . ALA A 1 81 ? 14.695 8.929 -9.915 1.00 83.56 81 ALA A N 1
ATOM 567 C CA . ALA A 1 81 ? 14.111 9.936 -9.031 1.00 83.56 81 ALA A CA 1
ATOM 568 C C . ALA A 1 81 ? 12.686 9.576 -8.581 1.00 83.56 81 ALA A C 1
ATOM 570 O O . ALA A 1 81 ? 12.290 9.905 -7.465 1.00 83.56 81 ALA A O 1
ATOM 571 N N . LEU A 1 82 ? 11.913 8.885 -9.428 1.00 83.44 82 LEU A N 1
ATOM 572 C CA . LEU A 1 82 ? 10.571 8.434 -9.058 1.00 83.44 82 LEU A CA 1
ATOM 573 C C . LEU A 1 82 ? 10.639 7.347 -7.981 1.00 83.44 82 LEU A C 1
ATOM 575 O O . LEU A 1 82 ? 9.909 7.407 -6.995 1.00 83.44 82 LEU A O 1
ATOM 579 N N . ASN A 1 83 ? 11.537 6.380 -8.157 1.00 84.38 83 ASN A N 1
ATOM 580 C CA . ASN A 1 83 ? 11.704 5.276 -7.217 1.00 84.38 83 ASN A CA 1
ATOM 581 C C . ASN A 1 83 ? 12.187 5.785 -5.856 1.00 84.38 83 ASN A C 1
ATOM 583 O O . ASN A 1 83 ? 11.640 5.375 -4.838 1.00 84.38 83 ASN A O 1
ATOM 587 N N . GLU A 1 84 ? 13.141 6.7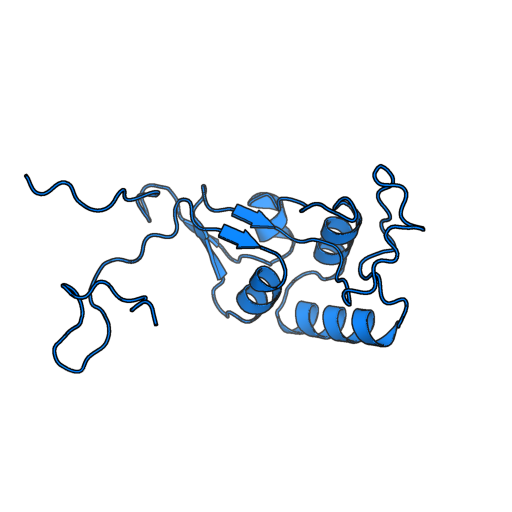21 -5.848 1.00 89.94 84 GLU A N 1
ATOM 588 C CA . GLU A 1 84 ? 13.639 7.371 -4.631 1.00 89.94 84 GLU A CA 1
ATOM 589 C C . GLU A 1 84 ? 12.538 8.157 -3.903 1.00 89.94 84 GLU A C 1
ATOM 591 O O . GLU A 1 84 ? 12.365 8.021 -2.689 1.00 89.94 84 GLU A O 1
ATOM 596 N N . TYR A 1 85 ? 11.736 8.930 -4.644 1.00 91.06 85 TYR A N 1
ATOM 597 C CA . TYR A 1 85 ? 10.601 9.660 -4.079 1.00 91.06 85 TYR A CA 1
ATOM 598 C C . TYR A 1 85 ? 9.582 8.715 -3.428 1.00 91.06 85 TYR A C 1
ATOM 600 O O . TYR A 1 85 ? 9.142 8.945 -2.301 1.00 91.06 85 TYR A O 1
ATOM 608 N N . LEU A 1 86 ? 9.225 7.628 -4.116 1.00 90.88 86 LEU A N 1
ATOM 609 C CA . LEU A 1 86 ? 8.261 6.652 -3.612 1.00 90.88 86 LEU A CA 1
ATOM 610 C C . LEU A 1 86 ? 8.801 5.860 -2.422 1.00 90.88 86 LEU A C 1
ATOM 612 O O . LEU A 1 86 ? 8.037 5.592 -1.496 1.00 90.88 86 LEU A O 1
ATOM 616 N N . SER A 1 87 ? 10.090 5.506 -2.416 1.00 93.31 87 SER A N 1
ATOM 617 C CA . SER A 1 87 ? 10.695 4.843 -1.261 1.00 93.31 87 SER A CA 1
ATOM 618 C C . SER A 1 87 ? 10.703 5.757 -0.041 1.00 93.31 87 SER A C 1
ATOM 620 O O . SER A 1 87 ? 10.266 5.322 1.019 1.00 93.31 87 SER A O 1
ATOM 622 N N . SER A 1 88 ? 11.090 7.032 -0.203 1.00 96.81 88 SER A N 1
ATOM 623 C CA . SER A 1 88 ? 11.059 8.013 0.894 1.00 96.81 88 SER A CA 1
ATOM 624 C C . SER A 1 88 ? 9.646 8.175 1.437 1.00 96.81 88 SER A C 1
ATOM 626 O O . SER A 1 88 ? 9.432 8.075 2.640 1.00 96.81 88 SER A O 1
ATOM 628 N N . TYR A 1 89 ? 8.662 8.343 0.547 1.00 96.00 89 TYR A N 1
ATOM 629 C CA . TYR A 1 89 ? 7.261 8.458 0.935 1.00 96.00 89 TYR A CA 1
ATOM 630 C C . TYR A 1 89 ? 6.788 7.253 1.759 1.00 96.00 89 TYR A C 1
ATOM 632 O O . TYR A 1 89 ? 6.207 7.421 2.828 1.00 96.00 89 TYR A O 1
ATOM 640 N N . LEU A 1 90 ? 7.027 6.032 1.275 1.00 97.19 90 LEU A N 1
ATOM 641 C CA . LEU A 1 90 ? 6.583 4.822 1.963 1.00 97.19 90 LEU A CA 1
ATOM 642 C C . LEU A 1 90 ? 7.283 4.659 3.318 1.00 97.19 90 LEU A C 1
ATOM 644 O O . LEU A 1 90 ? 6.601 4.399 4.310 1.00 97.19 90 LEU A O 1
ATOM 648 N N . ASP A 1 91 ? 8.594 4.894 3.384 1.00 97.94 91 ASP A N 1
ATOM 649 C CA . ASP A 1 91 ? 9.358 4.812 4.632 1.00 97.94 91 ASP A CA 1
ATOM 650 C C . ASP A 1 91 ? 8.901 5.851 5.661 1.00 97.94 91 ASP A C 1
ATOM 652 O O . ASP A 1 91 ? 8.700 5.512 6.829 1.00 97.94 91 ASP A O 1
ATOM 656 N N . GLU A 1 92 ? 8.660 7.095 5.237 1.00 97.88 92 GLU A N 1
ATOM 657 C CA . GLU A 1 92 ? 8.111 8.158 6.089 1.00 97.88 92 GLU A CA 1
ATOM 658 C C . GLU A 1 92 ? 6.730 7.790 6.647 1.00 97.88 92 GLU A C 1
ATOM 660 O O . GLU A 1 92 ? 6.407 8.126 7.787 1.00 97.88 92 GLU A O 1
ATOM 665 N N . MET A 1 93 ? 5.923 7.058 5.873 1.00 98.06 93 MET A N 1
ATOM 666 C CA . MET A 1 93 ? 4.628 6.537 6.315 1.00 98.06 93 MET A CA 1
ATOM 667 C C . MET A 1 93 ? 4.742 5.244 7.145 1.00 98.06 93 MET A C 1
ATOM 669 O O . MET A 1 93 ? 3.724 4.671 7.551 1.00 98.06 93 MET A O 1
ATOM 673 N N . GLY A 1 94 ? 5.951 4.742 7.405 1.00 97.81 94 GLY A N 1
ATOM 674 C CA . GLY A 1 94 ? 6.173 3.484 8.119 1.00 97.81 94 GLY A CA 1
ATOM 675 C C . GLY A 1 94 ? 5.698 2.256 7.337 1.00 97.81 94 GLY A C 1
ATOM 676 O O . GLY A 1 94 ? 5.231 1.284 7.933 1.00 97.81 94 GLY A O 1
ATOM 677 N N . VAL A 1 95 ? 5.752 2.320 6.007 1.00 98.38 95 VAL A N 1
ATOM 678 C CA . VAL A 1 95 ? 5.484 1.213 5.086 1.00 98.38 95 VAL A CA 1
ATOM 679 C C . VAL A 1 95 ? 6.811 0.754 4.492 1.00 98.38 95 VAL A C 1
ATOM 681 O O . VAL A 1 95 ? 7.573 1.546 3.955 1.00 98.38 95 VAL A O 1
ATOM 684 N N . ASN A 1 96 ? 7.086 -0.544 4.553 1.00 97.75 96 ASN A N 1
ATOM 685 C CA . ASN A 1 96 ? 8.292 -1.138 3.993 1.00 97.75 96 ASN A CA 1
ATOM 686 C C . ASN A 1 96 ? 8.268 -1.041 2.459 1.00 97.75 96 ASN A C 1
ATOM 688 O O . ASN A 1 96 ? 7.629 -1.861 1.790 1.00 97.75 96 ASN A O 1
ATOM 692 N N . HIS A 1 97 ? 8.984 -0.059 1.904 1.00 95.44 97 HIS A N 1
ATOM 693 C CA . HIS A 1 97 ? 9.013 0.176 0.462 1.00 95.44 97 HIS A CA 1
ATOM 694 C C . HIS A 1 97 ? 9.534 -1.028 -0.326 1.00 95.44 97 HIS A C 1
ATOM 696 O O . HIS A 1 97 ? 9.005 -1.316 -1.393 1.00 95.44 97 HIS A O 1
ATOM 702 N N . GLN A 1 98 ? 10.505 -1.779 0.205 1.00 94.56 98 GLN A N 1
ATOM 703 C CA . GLN A 1 98 ? 11.063 -2.953 -0.473 1.00 94.56 98 GLN A CA 1
ATOM 704 C C . GLN A 1 98 ? 10.012 -4.047 -0.663 1.00 94.56 98 GLN A C 1
ATOM 706 O O . GLN A 1 98 ? 9.925 -4.653 -1.729 1.00 94.56 98 GLN A O 1
ATOM 711 N N . ALA A 1 99 ? 9.163 -4.269 0.344 1.00 95.62 99 ALA A N 1
ATOM 712 C CA . ALA A 1 99 ? 8.044 -5.196 0.221 1.00 95.62 99 ALA A CA 1
ATOM 713 C C . ALA A 1 99 ? 7.038 -4.714 -0.838 1.00 95.62 99 ALA A C 1
ATOM 715 O O . ALA A 1 99 ? 6.600 -5.505 -1.671 1.00 95.62 99 ALA A O 1
ATOM 716 N N . VAL A 1 100 ? 6.699 -3.419 -0.840 1.00 94.25 100 VAL A N 1
ATOM 717 C CA . VAL A 1 100 ? 5.773 -2.832 -1.826 1.00 94.25 100 VAL A CA 1
ATOM 718 C C . VAL A 1 100 ? 6.328 -2.933 -3.246 1.00 94.25 100 VAL A C 1
ATOM 720 O O . VAL A 1 100 ? 5.619 -3.371 -4.147 1.00 94.25 100 VAL A O 1
ATOM 723 N N . PHE A 1 101 ? 7.599 -2.601 -3.440 1.00 91.44 101 PHE A N 1
ATOM 724 C CA . PHE A 1 101 ? 8.289 -2.665 -4.726 1.00 91.44 101 PHE A CA 1
ATOM 725 C C . PHE A 1 101 ? 8.405 -4.097 -5.242 1.00 91.44 101 PHE A C 1
ATOM 727 O O . PHE A 1 101 ? 8.104 -4.346 -6.408 1.00 91.44 101 PHE A O 1
ATOM 734 N N . ALA A 1 102 ? 8.709 -5.063 -4.371 1.00 91.06 102 ALA A N 1
ATOM 735 C CA . ALA A 1 102 ? 8.674 -6.474 -4.737 1.00 91.06 102 ALA A CA 1
ATOM 736 C C . ALA A 1 102 ? 7.269 -6.908 -5.193 1.00 91.06 102 ALA A C 1
ATOM 738 O O . ALA A 1 102 ? 7.136 -7.568 -6.220 1.00 91.06 102 ALA A O 1
ATOM 739 N N . MET A 1 103 ? 6.208 -6.501 -4.485 1.00 93.06 103 MET A N 1
ATOM 740 C CA . MET A 1 103 ? 4.824 -6.783 -4.893 1.00 93.06 103 MET A CA 1
ATOM 741 C C . MET A 1 103 ? 4.466 -6.123 -6.234 1.00 93.06 103 MET A C 1
ATOM 743 O O . MET A 1 103 ? 3.814 -6.748 -7.067 1.00 93.06 103 MET A O 1
ATOM 747 N N . MET A 1 104 ? 4.927 -4.895 -6.485 1.00 89.50 104 MET A N 1
ATOM 748 C CA . MET A 1 104 ? 4.748 -4.216 -7.773 1.00 89.50 104 MET A CA 1
ATOM 749 C C . MET A 1 104 ? 5.475 -4.940 -8.911 1.00 89.50 104 MET A C 1
ATOM 751 O O . MET A 1 104 ? 4.867 -5.174 -9.950 1.00 89.50 104 MET A O 1
ATOM 755 N N . GLY A 1 105 ? 6.726 -5.363 -8.711 1.00 84.50 105 GLY A N 1
ATOM 756 C CA . GLY A 1 105 ? 7.484 -6.130 -9.707 1.00 84.50 105 GLY A CA 1
ATOM 757 C C . GLY A 1 105 ? 6.961 -7.558 -9.928 1.00 84.50 105 GLY A C 1
ATOM 758 O O . GLY A 1 105 ? 7.207 -8.172 -10.970 1.00 84.50 105 GLY A O 1
ATOM 759 N N . LEU A 1 106 ? 6.204 -8.100 -8.965 1.00 85.69 106 LEU A N 1
ATOM 760 C CA . LEU A 1 106 ? 5.469 -9.360 -9.110 1.00 85.69 106 LEU A CA 1
ATOM 761 C C . LEU A 1 106 ? 4.155 -9.207 -9.890 1.00 85.69 106 LEU A C 1
ATOM 763 O O . LEU A 1 106 ? 3.616 -10.217 -10.357 1.00 85.69 106 LEU A O 1
ATOM 767 N N . ALA A 1 107 ? 3.635 -7.988 -10.045 1.00 83.00 107 ALA A N 1
ATOM 768 C CA . ALA A 1 107 ? 2.510 -7.738 -10.931 1.00 83.00 107 ALA A CA 1
ATOM 769 C C . ALA A 1 107 ? 2.937 -7.985 -12.387 1.00 83.00 107 ALA A C 1
ATOM 771 O O . ALA A 1 107 ? 4.061 -7.690 -12.790 1.00 83.00 107 ALA A O 1
ATOM 772 N N . THR A 1 108 ? 2.046 -8.544 -13.206 1.00 70.56 108 THR A N 1
ATOM 773 C CA . THR A 1 108 ? 2.270 -8.530 -14.659 1.00 70.56 108 THR A CA 1
ATOM 774 C C . THR A 1 108 ? 2.186 -7.085 -15.161 1.00 70.56 108 THR A C 1
ATOM 776 O O . THR A 1 108 ? 1.376 -6.339 -14.610 1.00 70.56 108 THR A O 1
ATOM 779 N N . PRO A 1 109 ? 2.880 -6.697 -16.244 1.00 64.75 109 PRO A N 1
ATOM 780 C CA . PRO A 1 109 ? 2.846 -5.317 -16.744 1.00 64.75 109 PRO A CA 1
ATOM 781 C C . PRO A 1 109 ? 1.438 -4.773 -17.069 1.00 64.75 109 PRO A C 1
ATOM 783 O O . PRO A 1 109 ? 1.235 -3.565 -17.113 1.00 64.75 109 PRO A O 1
ATOM 786 N N . GLN A 1 110 ? 0.446 -5.648 -17.295 1.00 68.00 110 GLN A N 1
ATOM 787 C CA . GLN A 1 110 ? -0.964 -5.283 -17.519 1.00 68.00 110 GLN A CA 1
ATOM 788 C C . GLN A 1 110 ? -1.913 -5.698 -16.379 1.00 68.00 110 GLN A C 1
ATOM 790 O O . GLN A 1 110 ? -3.131 -5.641 -16.542 1.00 68.00 110 GLN A O 1
ATOM 795 N N . GLY A 1 111 ? -1.389 -6.173 -15.249 1.00 77.88 111 GLY A N 1
ATOM 796 C CA . GLY A 1 111 ? -2.193 -6.761 -14.177 1.00 77.88 111 GLY A CA 1
ATOM 797 C C . GLY A 1 111 ? -1.874 -6.188 -12.807 1.00 77.88 111 GLY A C 1
ATOM 798 O O . GLY A 1 111 ? -0.974 -5.375 -12.641 1.00 77.88 111 GLY A O 1
ATOM 799 N N . LEU A 1 112 ? -2.640 -6.630 -11.816 1.00 87.06 112 LEU A N 1
ATOM 800 C CA . LEU A 1 112 ? -2.481 -6.246 -10.418 1.00 87.06 112 LEU A CA 1
ATOM 801 C C . LEU A 1 112 ? -1.878 -7.409 -9.634 1.00 87.06 112 LEU A C 1
ATOM 803 O O . LEU A 1 112 ? -2.309 -8.555 -9.775 1.00 87.06 112 LEU A O 1
ATOM 807 N N . TYR A 1 113 ? -0.931 -7.103 -8.757 1.00 92.94 113 TYR A N 1
ATOM 808 C CA . TYR A 1 113 ? -0.599 -7.971 -7.642 1.00 92.94 113 TYR A CA 1
ATOM 809 C C . TYR A 1 113 ? -1.607 -7.728 -6.519 1.00 92.94 113 TYR A C 1
ATOM 811 O O . TYR A 1 113 ? -1.654 -6.641 -5.937 1.00 92.94 113 TYR A O 1
ATOM 819 N N . TYR A 1 114 ? -2.429 -8.735 -6.223 1.00 94.69 114 TYR A N 1
ATOM 820 C CA . TYR A 1 114 ? -3.359 -8.701 -5.097 1.00 94.69 114 TYR A CA 1
ATOM 821 C C . TYR A 1 114 ? -2.594 -8.958 -3.800 1.00 94.69 114 TYR A C 1
ATOM 823 O O . TYR A 1 114 ? -2.142 -10.075 -3.548 1.00 94.69 114 TYR A O 1
ATOM 831 N N . VAL A 1 115 ? -2.472 -7.916 -2.983 1.00 96.62 115 VAL A N 1
ATOM 832 C CA . VAL A 1 115 ? -1.770 -7.951 -1.702 1.00 96.62 115 VAL A CA 1
ATOM 833 C C . VAL A 1 115 ? -2.639 -8.691 -0.689 1.00 96.62 115 VAL A C 1
ATOM 835 O O . VAL A 1 115 ? -3.754 -8.266 -0.380 1.00 96.62 115 VAL A O 1
ATOM 838 N N . ARG A 1 116 ? -2.139 -9.801 -0.144 1.00 95.25 116 ARG A N 1
ATOM 839 C CA . ARG A 1 116 ? -2.830 -10.539 0.920 1.00 95.25 116 ARG A CA 1
ATOM 840 C C . ARG A 1 116 ? -2.814 -9.734 2.214 1.00 95.25 116 ARG A C 1
ATOM 842 O O . ARG A 1 116 ? -1.849 -9.036 2.500 1.00 95.25 116 ARG A O 1
ATOM 849 N N . ASN A 1 117 ? -3.812 -9.932 3.077 1.00 93.06 117 ASN A N 1
ATOM 850 C CA . ASN A 1 117 ? -3.876 -9.255 4.382 1.00 93.06 117 ASN A CA 1
ATOM 851 C C . ASN A 1 117 ? -2.593 -9.425 5.213 1.00 93.06 117 ASN A C 1
ATOM 853 O O . ASN A 1 117 ? -2.135 -8.471 5.831 1.00 93.06 117 ASN A O 1
ATOM 857 N N . ALA A 1 118 ? -1.981 -10.614 5.192 1.00 95.25 118 ALA A N 1
ATOM 858 C CA . ALA A 1 118 ? -0.707 -10.852 5.870 1.00 95.25 118 ALA A CA 1
ATOM 859 C C . ALA A 1 118 ? 0.433 -10.003 5.278 1.00 95.25 118 ALA A C 1
ATOM 861 O O . ALA A 1 118 ? 1.169 -9.369 6.023 1.00 95.25 118 ALA A O 1
ATOM 862 N N . GLU A 1 119 ? 0.540 -9.930 3.949 1.00 97.50 119 GLU A N 1
ATOM 863 C CA . GLU A 1 119 ? 1.539 -9.101 3.263 1.00 97.50 119 GLU A CA 1
ATOM 864 C C . GLU A 1 119 ? 1.296 -7.611 3.521 1.00 97.50 119 GLU A C 1
ATOM 866 O O . GLU A 1 119 ? 2.244 -6.865 3.749 1.00 97.50 119 GLU A O 1
ATOM 871 N N . ALA A 1 120 ? 0.035 -7.175 3.552 1.00 96.94 120 ALA A N 1
ATOM 872 C CA . ALA A 1 120 ? -0.338 -5.797 3.848 1.00 96.94 120 ALA A CA 1
ATOM 873 C C . ALA A 1 120 ? -0.015 -5.411 5.302 1.00 96.94 120 ALA A C 1
ATOM 875 O O . ALA A 1 120 ? 0.436 -4.295 5.545 1.00 96.94 120 ALA A O 1
ATOM 876 N N . LEU A 1 121 ? -0.206 -6.325 6.260 1.00 96.94 121 LEU A N 1
ATOM 877 C CA . LEU A 1 121 ? 0.166 -6.117 7.663 1.00 96.94 121 LEU A CA 1
ATOM 878 C C . LEU A 1 121 ? 1.687 -6.088 7.837 1.00 96.94 121 LEU A C 1
ATOM 880 O O . LEU A 1 121 ? 2.217 -5.192 8.484 1.00 96.94 121 LEU A O 1
ATOM 884 N N . THR A 1 122 ? 2.402 -7.048 7.243 1.00 97.81 122 THR A N 1
ATOM 885 C CA . THR A 1 122 ? 3.864 -7.147 7.364 1.00 97.81 122 THR A CA 1
ATOM 886 C C . THR A 1 122 ? 4.586 -6.010 6.646 1.00 97.81 122 THR A C 1
ATOM 888 O O . THR A 1 122 ? 5.582 -5.506 7.157 1.00 97.81 122 THR A O 1
ATOM 891 N N . SER A 1 123 ? 4.096 -5.584 5.481 1.00 97.56 123 SER A N 1
ATOM 892 C CA . SER A 1 123 ? 4.645 -4.421 4.772 1.00 97.56 123 SER A CA 1
ATOM 893 C C . SER A 1 123 ? 4.236 -3.098 5.417 1.00 97.56 123 SER A C 1
ATOM 895 O O . SER A 1 123 ? 4.854 -2.080 5.142 1.00 97.56 123 SER A O 1
ATOM 897 N N . GLY A 1 124 ? 3.214 -3.095 6.273 1.00 97.75 124 GLY A N 1
ATOM 898 C CA . GLY A 1 124 ? 2.689 -1.899 6.915 1.00 97.75 124 GLY A CA 1
ATOM 899 C C . GLY A 1 124 ? 1.645 -1.152 6.087 1.00 97.75 124 GLY A C 1
ATOM 900 O O . GLY A 1 124 ? 1.084 -0.200 6.613 1.00 97.75 124 GLY A O 1
ATOM 901 N N . ILE A 1 125 ? 1.305 -1.571 4.858 1.00 97.69 125 ILE A N 1
ATOM 902 C CA . ILE A 1 125 ? 0.211 -0.962 4.066 1.00 97.69 125 ILE A CA 1
ATOM 903 C C . ILE A 1 125 ? -1.076 -0.837 4.897 1.00 97.69 125 ILE A C 1
ATOM 905 O O . ILE A 1 125 ? -1.773 0.173 4.815 1.00 97.69 125 ILE A O 1
ATOM 909 N N . ILE A 1 126 ? -1.370 -1.834 5.736 1.00 96.69 126 ILE A N 1
ATOM 910 C CA . ILE A 1 126 ? -2.408 -1.745 6.766 1.00 96.69 126 ILE A CA 1
ATOM 911 C C . ILE A 1 126 ? -1.804 -1.956 8.150 1.00 96.69 126 ILE A C 1
ATOM 913 O O . ILE A 1 126 ? -0.836 -2.689 8.320 1.00 96.69 126 ILE A O 1
ATOM 917 N N . THR A 1 127 ? -2.398 -1.324 9.155 1.00 95.75 127 THR A N 1
ATOM 918 C CA . THR A 1 127 ? -2.023 -1.486 10.563 1.00 95.75 127 THR A CA 1
ATOM 919 C C . THR A 1 127 ? -2.953 -2.435 11.307 1.00 95.75 127 THR A C 1
ATOM 921 O O . THR A 1 127 ? -2.601 -2.915 12.383 1.00 95.75 127 THR A O 1
ATOM 924 N N . LYS A 1 128 ? -4.136 -2.729 10.752 1.00 92.12 128 LYS A N 1
ATOM 925 C CA . LYS A 1 128 ? -5.066 -3.714 11.310 1.00 92.12 128 LYS A CA 1
ATOM 926 C C . LYS A 1 128 ? -6.043 -4.256 10.275 1.00 92.12 128 LYS A C 1
ATOM 928 O O . LYS A 1 128 ? -6.357 -3.598 9.284 1.00 92.12 128 LYS A O 1
ATOM 933 N N . THR A 1 129 ? -6.589 -5.426 10.578 1.00 88.38 129 THR A N 1
ATOM 934 C CA . THR A 1 129 ? -7.752 -5.991 9.889 1.00 88.38 129 THR A CA 1
ATOM 935 C C . THR A 1 129 ? -8.974 -5.958 10.796 1.00 88.38 129 THR A C 1
ATOM 937 O O . THR A 1 129 ? -8.840 -6.213 11.993 1.00 88.38 129 THR A O 1
ATOM 940 N N . PHE A 1 130 ? -10.158 -5.704 10.244 1.00 80.75 130 PHE A N 1
ATOM 941 C CA . PHE A 1 130 ? -11.421 -5.917 10.958 1.00 80.75 130 PHE A CA 1
ATOM 942 C C . PHE A 1 130 ? -11.882 -7.360 10.795 1.00 80.75 130 PHE A C 1
ATOM 944 O O . PHE A 1 130 ? -11.866 -7.881 9.676 1.00 80.75 130 PHE A O 1
ATOM 951 N N . SER A 1 131 ? -12.301 -8.011 11.884 1.00 67.56 131 SER A N 1
ATOM 952 C CA . SER A 1 131 ? -13.024 -9.274 11.755 1.00 67.56 131 SER A CA 1
ATOM 953 C C . SER A 1 131 ? -14.423 -9.012 11.194 1.00 67.56 131 SER A C 1
ATOM 955 O O . SER A 1 131 ? -14.958 -7.914 11.326 1.00 67.56 131 SER A O 1
ATOM 957 N N . TYR A 1 132 ? -15.049 -10.037 10.614 1.00 59.56 132 TYR A N 1
ATOM 958 C CA . TYR A 1 132 ? -16.438 -9.951 10.146 1.00 59.56 132 TYR A CA 1
ATOM 959 C C . TYR A 1 132 ? -17.422 -9.517 11.252 1.00 59.56 132 TYR A C 1
ATOM 961 O O . TYR A 1 132 ? -18.473 -8.958 10.963 1.00 59.56 132 TYR A O 1
ATOM 969 N N . ASN A 1 133 ? -17.081 -9.757 12.523 1.00 62.78 133 ASN A N 1
ATOM 970 C CA . ASN A 1 133 ? -17.895 -9.340 13.665 1.00 62.78 133 ASN A CA 1
ATOM 971 C C . ASN A 1 133 ? -17.688 -7.862 14.035 1.00 62.78 133 ASN A C 1
ATOM 973 O O . ASN A 1 133 ? -18.581 -7.266 14.626 1.00 62.78 133 ASN A O 1
ATOM 977 N N . ASP A 1 134 ? -16.526 -7.288 13.707 1.00 65.00 134 ASP A N 1
ATOM 978 C CA . ASP A 1 134 ? -16.218 -5.869 13.941 1.00 65.00 134 ASP A CA 1
ATOM 979 C C . ASP A 1 134 ? -16.786 -4.983 12.828 1.00 65.00 134 ASP A C 1
ATOM 981 O O . ASP A 1 134 ? -17.050 -3.801 13.037 1.00 65.00 134 ASP A O 1
ATOM 985 N N . GLU A 1 135 ? -16.968 -5.561 11.642 1.00 64.62 135 GLU A N 1
ATOM 986 C CA . GLU A 1 135 ? -17.603 -4.926 10.502 1.00 64.62 135 GLU A CA 1
ATOM 987 C C . GLU A 1 135 ? -18.268 -6.007 9.632 1.00 64.62 135 GLU A C 1
ATOM 989 O O . GLU A 1 135 ? -17.559 -6.736 8.925 1.00 64.62 135 GLU A O 1
ATOM 994 N N . PRO A 1 136 ? -19.609 -6.152 9.662 1.00 56.91 136 PRO A N 1
ATOM 995 C CA . PRO A 1 136 ? -20.288 -7.113 8.807 1.00 56.91 136 PRO A CA 1
ATOM 996 C C . PRO A 1 136 ? -20.020 -6.702 7.361 1.00 56.91 136 PRO A C 1
ATOM 998 O O . PRO A 1 136 ? -20.423 -5.628 6.908 1.00 56.91 136 PRO A O 1
ATOM 1001 N N . GLY A 1 137 ? -19.221 -7.514 6.673 1.00 58.06 137 GLY A N 1
ATOM 1002 C CA . GLY A 1 137 ? -18.796 -7.212 5.318 1.00 58.06 137 GLY A CA 1
ATOM 1003 C C . GLY A 1 137 ? -19.959 -7.245 4.329 1.00 58.06 137 GLY A C 1
ATOM 1004 O O . GLY A 1 137 ? -21.017 -7.776 4.631 1.00 58.06 137 GLY A O 1
ATOM 1005 N N . ASN A 1 138 ? -19.732 -6.699 3.132 1.00 57.28 138 ASN A N 1
ATOM 1006 C CA . ASN A 1 138 ? -20.647 -6.688 1.988 1.00 57.28 138 ASN A CA 1
ATOM 1007 C C . ASN A 1 138 ? -22.130 -6.518 2.369 1.00 57.28 138 ASN A C 1
ATOM 1009 O O . ASN A 1 138 ? -22.946 -7.430 2.227 1.00 57.28 138 ASN A O 1
ATOM 1013 N N . VAL A 1 139 ? -22.473 -5.326 2.856 1.00 55.16 139 VAL A N 1
ATOM 1014 C CA . VAL A 1 139 ? -23.872 -4.937 3.032 1.00 55.16 139 VAL A CA 1
ATOM 1015 C C . VAL A 1 139 ? -24.445 -4.671 1.646 1.00 55.16 139 VAL A C 1
ATOM 1017 O O . VAL A 1 139 ? -24.233 -3.609 1.060 1.00 55.16 139 VAL A O 1
ATOM 1020 N N . PHE A 1 140 ? -25.149 -5.656 1.088 1.00 56.09 140 PHE A N 1
ATOM 1021 C CA . PHE A 1 140 ? -26.063 -5.389 -0.014 1.00 56.09 140 PHE A CA 1
ATOM 1022 C C . PHE A 1 140 ? -27.070 -4.361 0.510 1.00 56.09 140 PHE A C 1
ATOM 1024 O O . PHE A 1 140 ? -27.682 -4.579 1.554 1.00 56.09 140 PHE A O 1
ATOM 1031 N N . SER A 1 141 ? -27.154 -3.206 -0.151 1.00 55.50 141 SER A N 1
ATOM 1032 C CA . SER A 1 141 ? -28.102 -2.133 0.167 1.00 55.50 141 SER A CA 1
ATOM 1033 C C . SER A 1 141 ? -29.469 -2.693 0.573 1.00 55.50 141 SER A C 1
ATOM 1035 O O . SER A 1 141 ? -29.961 -3.611 -0.082 1.00 55.50 141 SER A O 1
ATOM 1037 N N . GLY A 1 142 ? -30.025 -2.131 1.650 1.00 46.88 142 GLY A N 1
ATOM 1038 C CA . GLY A 1 142 ? -31.130 -2.679 2.431 1.00 46.88 142 GLY A CA 1
ATOM 1039 C C . GLY A 1 142 ? -32.281 -3.273 1.626 1.00 46.88 142 GLY A C 1
ATOM 1040 O O . GLY A 1 142 ? -32.813 -2.654 0.709 1.00 46.88 142 GLY A O 1
ATOM 1041 N N . SER A 1 143 ? -32.683 -4.475 2.027 1.00 49.50 143 SER A N 1
ATOM 1042 C CA . SER A 1 143 ? -34.065 -4.900 1.887 1.00 49.50 143 SER A CA 1
ATOM 1043 C C . SER A 1 143 ? -34.884 -4.168 2.946 1.00 49.50 143 SER A C 1
ATOM 1045 O O . SER A 1 143 ? -34.857 -4.571 4.107 1.00 49.50 143 SER A O 1
ATOM 1047 N N . ASP A 1 144 ? -35.593 -3.125 2.541 1.00 48.69 144 ASP A N 1
ATOM 1048 C CA . ASP A 1 144 ? -36.826 -2.738 3.214 1.00 48.69 144 ASP A CA 1
ATOM 1049 C C . ASP A 1 144 ? -37.945 -2.924 2.171 1.00 48.69 144 ASP A C 1
ATOM 1051 O O . ASP A 1 144 ? -38.047 -2.133 1.233 1.00 48.69 144 ASP A O 1
A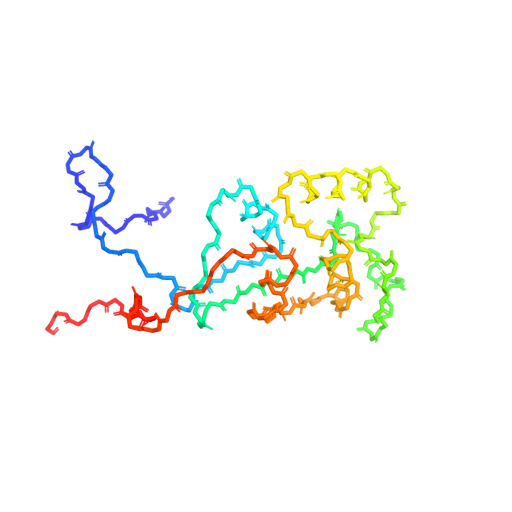TOM 1055 N N . ASP A 1 145 ? -38.704 -4.014 2.354 1.00 40.97 145 ASP A N 1
ATOM 1056 C CA . ASP A 1 145 ? -39.935 -4.459 1.662 1.00 40.97 145 ASP A CA 1
ATOM 1057 C C . ASP A 1 145 ? -39.859 -5.012 0.218 1.00 40.97 145 ASP A C 1
ATOM 1059 O O . ASP A 1 145 ? -39.627 -4.262 -0.758 1.00 40.97 145 ASP A O 1
#

Foldseek 3Di:
DDDPADPVQPDPPDDGDDDDFQAQAEQEECRLLVLLPDPAREHAQRYWYWYAAAEPPPCPVVVAPQPDQALQGSYPDPDVVVLVVQCVSNVVSVFQSSLVSSQHSRAGNPGIRTQHPVSCCVRVSHVYYDYCVNGVHDDPPDPDD

Nearest PDB structures (foldseek):
  3qyr-assembly1_A  TM=6.444E-01  e=8.897E-03  Mycobacterium avium subsp. paratuberculosis
  3p85-assembly1_A  TM=6.454E-01  e=1.319E-02  Mycobacterium avium 104
  3pe8-assembly1_A  TM=6.445E-01  e=1.504E-02  Mycolicibacterium smegmatis MC2 155
  3qmj-assembly1_A  TM=6.777E-01  e=4.300E-02  Mycobacterium marinum M
  4jcs-assembly1_A  TM=6.649E-01  e=7.764E-02  Cupriavidus metallidurans CH34

Sequence (145 aa):
MMQPRCPEKIAKAGPSTGEVHSGGAYCFSACPFALAGGAVRAAAVNSSIGVHQITNGLLVTSLANPGHRNLDEISTDPSPALNEYLSSYLDEMGVNHQAVFAMMGLATPQGLYYVRNAEALTSGIITKTFSYNDEPGNVFSGSDD

Secondary structure (DSSP, 8-state):
----S-GGGB-TTSPBPS----TT-EEETTHHHHHHT-SS-EEETT-EEEE--B--S---TTTS-TT---TT-SBSS--HHHHHHHHHHHHHTT--HHHHHHHHHHS-TTS-EEE-HHHHHHHSS-SEEE-TTTS-----S----